Protein AF-A0A517PND7-F1 (afdb_monomer_lite)

Structure (mmCIF, N/CA/C/O backbone):
data_AF-A0A517PND7-F1
#
_entry.id   AF-A0A517PND7-F1
#
loop_
_atom_site.group_PDB
_atom_site.id
_atom_site.type_symbol
_atom_site.label_atom_id
_atom_site.label_alt_id
_atom_site.label_comp_id
_atom_site.label_asym_id
_atom_site.label_entity_id
_atom_site.label_seq_id
_atom_site.pdbx_PDB_ins_code
_atom_site.Cartn_x
_atom_site.Cartn_y
_atom_site.Cartn_z
_atom_site.occupancy
_atom_site.B_iso_or_equiv
_atom_site.auth_seq_id
_atom_site.auth_comp_id
_atom_site.auth_asym_id
_atom_site.auth_atom_id
_atom_site.pdbx_PDB_model_num
ATOM 1 N N . MET A 1 1 ? -17.259 0.113 -11.977 1.00 59.03 1 MET A N 1
ATOM 2 C CA . MET A 1 1 ? -17.343 1.115 -10.892 1.00 59.03 1 MET A CA 1
ATOM 3 C C . MET A 1 1 ? -15.959 1.198 -10.288 1.00 59.03 1 MET A C 1
ATOM 5 O O . MET A 1 1 ? -15.368 0.145 -10.097 1.00 59.03 1 MET A O 1
ATOM 9 N N . ASP A 1 2 ? -15.420 2.396 -10.084 1.00 85.94 2 ASP A N 1
ATOM 10 C CA . ASP A 1 2 ? -14.103 2.551 -9.460 1.00 85.94 2 ASP A CA 1
ATOM 11 C C . ASP A 1 2 ? -14.132 2.047 -7.999 1.00 85.94 2 ASP A C 1
ATOM 13 O O . ASP A 1 2 ? -15.149 2.157 -7.300 1.00 85.94 2 ASP A O 1
ATOM 17 N N . ILE A 1 3 ? -13.033 1.439 -7.552 1.00 89.19 3 ILE A N 1
ATOM 18 C CA . ILE A 1 3 ? -12.939 0.838 -6.218 1.00 89.19 3 ILE A CA 1
ATOM 19 C C . ILE A 1 3 ? -12.938 1.895 -5.114 1.00 89.19 3 ILE A C 1
ATOM 21 O O . ILE A 1 3 ? -13.577 1.663 -4.090 1.00 89.19 3 ILE A O 1
ATOM 25 N N . ASN A 1 4 ? -12.331 3.068 -5.321 1.00 89.56 4 ASN A N 1
ATOM 26 C CA . ASN A 1 4 ? -12.349 4.133 -4.315 1.00 89.56 4 ASN A CA 1
ATOM 27 C C . ASN A 1 4 ? -13.783 4.649 -4.138 1.00 89.56 4 ASN A C 1
ATOM 29 O O . ASN A 1 4 ? -14.265 4.771 -3.016 1.00 89.56 4 ASN A O 1
ATOM 33 N N . THR A 1 5 ? -14.522 4.811 -5.240 1.00 90.12 5 THR A N 1
ATOM 34 C CA . THR A 1 5 ? -15.962 5.134 -5.196 1.00 90.12 5 THR A CA 1
ATOM 35 C C . THR A 1 5 ? -16.770 4.086 -4.419 1.00 90.12 5 THR A C 1
ATOM 37 O O . THR A 1 5 ? -17.699 4.425 -3.686 1.00 90.12 5 THR A O 1
ATOM 40 N N . SER A 1 6 ? -16.439 2.804 -4.585 1.00 91.31 6 SER A N 1
ATOM 41 C CA . SER A 1 6 ? -17.122 1.703 -3.891 1.00 91.31 6 SER A CA 1
ATOM 42 C C . SER A 1 6 ? -16.785 1.682 -2.395 1.00 91.31 6 SER A C 1
ATOM 44 O O . SER A 1 6 ? -17.678 1.504 -1.571 1.00 91.31 6 SER A O 1
ATOM 46 N N . LEU A 1 7 ? -15.523 1.940 -2.039 1.00 92.38 7 LEU A N 1
ATOM 47 C CA . LEU A 1 7 ? -15.059 2.078 -0.658 1.00 92.38 7 LEU A CA 1
ATOM 48 C C . LEU A 1 7 ? -15.723 3.245 0.067 1.00 92.38 7 LEU A C 1
ATOM 50 O O . LEU A 1 7 ? -16.197 3.056 1.182 1.00 92.38 7 LEU A O 1
ATOM 54 N N . SER A 1 8 ? -15.808 4.420 -0.563 1.00 93.06 8 SER A N 1
ATOM 55 C CA . SER A 1 8 ? -16.470 5.581 0.039 1.00 93.06 8 SER A CA 1
ATOM 56 C C . SER A 1 8 ? -17.935 5.284 0.363 1.00 93.06 8 SER A C 1
ATOM 58 O O . SER A 1 8 ? -18.384 5.592 1.458 1.00 93.06 8 SER A O 1
ATOM 60 N N . LYS A 1 9 ? -18.662 4.604 -0.535 1.00 92.50 9 LYS A N 1
ATOM 61 C CA . LYS A 1 9 ? -20.052 4.186 -0.275 1.00 92.50 9 LYS A CA 1
ATOM 62 C C . LYS A 1 9 ? -20.163 3.150 0.845 1.00 92.50 9 LYS A C 1
ATOM 64 O O . LYS A 1 9 ? -21.102 3.184 1.631 1.00 92.50 9 LYS A O 1
ATOM 69 N N . LEU A 1 10 ? -19.229 2.199 0.906 1.00 92.38 10 LEU A N 1
ATOM 70 C CA . LEU A 1 10 ? -19.195 1.200 1.976 1.00 92.38 10 LEU A CA 1
ATOM 71 C C . LEU A 1 10 ? -18.922 1.839 3.337 1.00 92.38 10 LEU A C 1
ATOM 73 O O . LEU A 1 10 ? -19.492 1.395 4.336 1.00 92.38 10 LEU A O 1
ATOM 77 N N . ALA A 1 11 ? -18.078 2.871 3.377 1.00 92.06 11 ALA A N 1
ATOM 78 C CA . ALA A 1 11 ? -17.671 3.535 4.608 1.00 92.06 11 ALA A CA 1
ATOM 79 C C . ALA A 1 11 ? -18.848 4.125 5.394 1.00 92.06 11 ALA A C 1
ATOM 81 O O . ALA A 1 11 ? -18.824 4.085 6.620 1.00 92.06 11 ALA A O 1
ATOM 82 N N . ASP A 1 12 ? -19.913 4.549 4.710 1.00 91.25 12 ASP A N 1
ATOM 83 C CA . ASP A 1 12 ? -21.129 5.083 5.338 1.00 91.25 12 ASP A CA 1
ATOM 84 C C . ASP A 1 12 ? -21.861 4.063 6.232 1.00 91.25 12 ASP A C 1
ATOM 86 O O . ASP A 1 12 ? -22.646 4.436 7.103 1.00 91.25 12 ASP A O 1
ATOM 90 N N . SER A 1 13 ? -21.638 2.762 6.015 1.00 92.31 13 SER A N 1
ATOM 91 C CA . SER A 1 13 ? -22.373 1.675 6.685 1.00 92.31 13 SER A CA 1
ATOM 92 C C . SER A 1 13 ? -21.480 0.582 7.280 1.00 92.31 13 SER A C 1
ATOM 94 O O . SER A 1 13 ? -21.978 -0.401 7.834 1.00 92.31 13 SER A O 1
ATOM 96 N N . THR A 1 14 ? -20.159 0.747 7.200 1.00 93.81 14 THR A N 1
ATOM 97 C CA . THR A 1 14 ? -19.177 -0.265 7.598 1.00 93.81 14 THR A CA 1
ATOM 98 C C . THR A 1 14 ? -18.355 0.222 8.790 1.00 93.81 14 THR A C 1
ATOM 100 O O . THR A 1 14 ? -17.840 1.336 8.750 1.00 93.81 14 THR A O 1
ATOM 103 N N . PRO A 1 15 ? -18.138 -0.606 9.833 1.00 94.25 15 PRO A N 1
ATOM 104 C CA . PRO A 1 15 ? -17.233 -0.250 10.922 1.00 94.25 15 PRO A CA 1
ATOM 105 C C . PRO A 1 15 ? -15.830 0.090 10.405 1.00 94.25 15 PRO A C 1
ATOM 107 O O . PRO A 1 15 ? -15.237 -0.706 9.675 1.00 94.25 15 PRO A O 1
ATOM 110 N N . GLU A 1 16 ? -15.264 1.217 10.838 1.00 93.69 16 GLU A N 1
ATOM 111 C CA . GLU A 1 16 ? -13.962 1.715 10.363 1.00 93.69 16 GLU A CA 1
ATOM 112 C C . GLU A 1 16 ? -12.842 0.669 10.446 1.00 93.69 16 GLU A C 1
ATOM 114 O O . GLU A 1 16 ? -12.060 0.500 9.510 1.00 93.69 16 GLU A O 1
ATOM 119 N N . GLY A 1 17 ? -12.810 -0.105 11.534 1.00 94.75 17 GLY A N 1
ATOM 120 C CA . GLY A 1 17 ? -11.855 -1.195 11.706 1.00 94.75 17 GLY A CA 1
ATOM 121 C C . GLY A 1 17 ? -11.893 -2.218 10.567 1.00 94.75 17 GLY A C 1
ATOM 122 O O . GLY A 1 17 ? -10.850 -2.693 10.125 1.00 94.75 17 GLY A O 1
ATOM 123 N N . ARG A 1 18 ? -13.072 -2.523 10.013 1.00 96.56 18 ARG A N 1
ATOM 124 C CA . ARG A 1 18 ? -13.175 -3.436 8.865 1.00 96.56 18 ARG A CA 1
ATOM 125 C C . ARG A 1 18 ? -12.575 -2.841 7.594 1.00 96.56 18 ARG A C 1
ATOM 127 O O . ARG A 1 18 ? -11.979 -3.583 6.822 1.00 96.56 18 ARG A O 1
ATOM 134 N N . ILE A 1 19 ? -12.701 -1.531 7.393 1.00 96.75 19 ILE A N 1
ATOM 135 C CA . ILE A 1 19 ? -12.100 -0.825 6.252 1.00 96.75 19 ILE A CA 1
ATOM 136 C C . ILE A 1 19 ? -10.571 -0.883 6.354 1.00 96.75 19 ILE A C 1
ATOM 138 O O . ILE A 1 19 ? -9.896 -1.212 5.380 1.00 96.75 19 ILE A O 1
ATOM 142 N N . ARG A 1 20 ? -10.021 -0.666 7.556 1.00 97.19 20 ARG A N 1
ATOM 143 C CA . ARG A 1 20 ? -8.577 -0.789 7.800 1.00 97.19 20 ARG A CA 1
ATOM 144 C C . ARG A 1 20 ? -8.062 -2.212 7.592 1.00 97.19 20 ARG A C 1
ATOM 146 O O . ARG A 1 20 ? -7.005 -2.378 6.991 1.00 97.19 20 ARG A O 1
ATOM 153 N N . LEU A 1 21 ? -8.792 -3.229 8.058 1.00 97.25 21 LEU A N 1
ATOM 154 C CA . LEU A 1 21 ? -8.425 -4.632 7.819 1.00 97.25 21 LEU A CA 1
ATOM 155 C C . LEU A 1 21 ? -8.390 -4.952 6.327 1.00 97.25 21 LEU A C 1
ATOM 157 O O . LEU A 1 21 ? -7.418 -5.530 5.859 1.00 97.25 21 LEU A O 1
ATOM 161 N N . PHE A 1 22 ? -9.397 -4.507 5.577 1.00 97.44 22 PHE A N 1
ATOM 162 C CA . PHE A 1 22 ? -9.401 -4.656 4.128 1.00 97.44 22 PHE A CA 1
ATOM 163 C C . PHE A 1 22 ? -8.172 -3.997 3.476 1.00 97.44 22 PHE A C 1
ATOM 165 O O . PHE A 1 22 ? -7.512 -4.610 2.639 1.00 97.44 22 PHE A O 1
ATOM 172 N N . ALA A 1 23 ? -7.815 -2.780 3.895 1.00 97.81 23 ALA A N 1
ATOM 173 C CA . ALA A 1 23 ? -6.613 -2.110 3.405 1.00 97.81 23 ALA A CA 1
ATOM 174 C C . ALA A 1 23 ? -5.331 -2.901 3.728 1.00 97.81 23 ALA A C 1
ATOM 176 O O . ALA A 1 23 ? -4.454 -3.035 2.876 1.00 97.81 23 ALA A O 1
ATOM 177 N N . CYS A 1 24 ? -5.236 -3.474 4.933 1.00 98.00 24 CYS A N 1
ATOM 178 C CA . CYS A 1 24 ? -4.118 -4.330 5.340 1.00 98.00 24 CYS A CA 1
ATOM 179 C C . CYS A 1 24 ? -4.019 -5.607 4.486 1.00 98.00 24 CYS A C 1
ATOM 181 O O . CYS A 1 24 ? -2.921 -5.997 4.081 1.00 98.00 24 CYS A O 1
ATOM 183 N N . ASP A 1 25 ? -5.151 -6.236 4.170 1.00 97.56 25 ASP A N 1
ATOM 184 C CA . ASP A 1 25 ? -5.203 -7.416 3.303 1.00 97.56 25 ASP A CA 1
ATOM 185 C C . ASP A 1 25 ? -4.718 -7.082 1.887 1.00 97.56 25 ASP A C 1
ATOM 187 O O . ASP A 1 25 ? -3.920 -7.826 1.315 1.00 97.56 25 ASP A O 1
ATOM 191 N N . CYS A 1 26 ? -5.128 -5.934 1.336 1.00 97.19 26 CYS A N 1
ATOM 192 C CA . CYS A 1 26 ? -4.606 -5.438 0.061 1.00 97.19 26 CYS A CA 1
ATOM 193 C C . CYS A 1 26 ? -3.087 -5.208 0.126 1.00 97.19 26 CYS A C 1
ATOM 195 O O . CYS A 1 26 ? -2.356 -5.723 -0.720 1.00 97.19 26 CYS A O 1
ATOM 197 N N . CYS A 1 27 ? -2.587 -4.528 1.165 1.00 97.75 27 CYS A N 1
ATOM 198 C CA . CYS A 1 27 ? -1.150 -4.296 1.361 1.00 97.75 27 CYS A CA 1
ATOM 199 C C . CYS A 1 27 ? -0.336 -5.590 1.494 1.00 97.75 27 CYS A C 1
ATOM 201 O O . CYS A 1 27 ? 0.831 -5.618 1.107 1.00 97.75 27 CYS A O 1
ATOM 203 N N . SER A 1 28 ? -0.930 -6.679 1.988 1.00 97.50 28 SER A N 1
ATOM 204 C CA . SER A 1 28 ? -0.243 -7.972 2.131 1.00 97.50 28 SER A CA 1
ATOM 205 C C . SER A 1 28 ? 0.240 -8.538 0.790 1.00 97.50 28 SER A C 1
ATOM 207 O O . SER A 1 28 ? 1.204 -9.301 0.748 1.00 97.50 28 SER A O 1
ATOM 209 N N . ARG A 1 29 ? -0.356 -8.109 -0.331 1.00 97.19 29 ARG A N 1
ATOM 210 C CA . ARG A 1 29 ? 0.100 -8.460 -1.687 1.00 97.19 29 ARG A CA 1
ATOM 211 C C . ARG A 1 29 ? 1.479 -7.895 -2.028 1.00 97.19 29 ARG A C 1
ATOM 213 O O . ARG A 1 29 ? 2.148 -8.442 -2.900 1.00 97.19 29 ARG A O 1
ATOM 220 N N . LEU A 1 30 ? 1.927 -6.847 -1.334 1.00 97.94 30 LEU A N 1
ATOM 221 C CA . LEU A 1 30 ? 3.247 -6.248 -1.533 1.00 97.94 30 LEU A CA 1
ATOM 222 C C . LEU A 1 30 ? 4.377 -7.083 -0.922 1.00 97.94 30 LEU A C 1
ATOM 224 O O . LEU A 1 30 ? 5.503 -6.997 -1.403 1.00 97.94 30 LEU A O 1
ATOM 228 N N . ILE A 1 31 ? 4.096 -7.910 0.093 1.00 97.69 31 ILE A N 1
ATOM 229 C CA . ILE A 1 31 ? 5.101 -8.730 0.794 1.00 97.69 31 ILE A CA 1
ATOM 230 C C . ILE A 1 31 ? 5.900 -9.620 -0.178 1.00 97.69 31 ILE A C 1
ATOM 232 O O . ILE A 1 31 ? 7.126 -9.510 -0.199 1.00 97.69 31 ILE A O 1
ATOM 236 N N . PRO A 1 32 ? 5.271 -10.457 -1.033 1.00 96.81 32 PRO A N 1
ATOM 237 C CA . PRO A 1 32 ? 6.023 -11.279 -1.982 1.00 96.81 32 PRO A CA 1
ATOM 238 C C . PRO A 1 32 ? 6.720 -10.465 -3.086 1.00 96.81 32 PRO A C 1
ATOM 240 O O . PRO A 1 32 ? 7.655 -10.964 -3.708 1.00 96.81 32 PRO A O 1
ATOM 243 N N . VAL A 1 33 ? 6.281 -9.229 -3.346 1.00 96.88 33 VAL A N 1
ATOM 244 C CA . VAL A 1 33 ? 6.848 -8.352 -4.388 1.00 96.88 33 VAL A CA 1
ATOM 245 C C . VAL A 1 33 ? 8.085 -7.601 -3.875 1.00 96.88 33 VAL A C 1
ATOM 247 O O . VAL A 1 33 ? 9.031 -7.364 -4.634 1.00 96.88 33 VAL A O 1
ATOM 250 N N . PHE A 1 34 ? 8.097 -7.262 -2.584 1.00 96.94 34 PHE A N 1
ATOM 251 C CA . PHE A 1 34 ? 9.142 -6.491 -1.910 1.00 96.94 34 PHE A CA 1
ATOM 252 C C . PHE A 1 34 ? 9.579 -7.155 -0.591 1.00 96.94 34 PHE A C 1
ATOM 254 O O . PHE A 1 34 ? 9.407 -6.576 0.487 1.00 96.94 34 PHE A O 1
ATOM 261 N N . PRO A 1 35 ? 10.165 -8.366 -0.649 1.00 94.31 35 PRO A N 1
ATOM 262 C CA . PRO A 1 35 ? 10.484 -9.152 0.545 1.00 94.31 35 PRO A CA 1
ATOM 263 C C . PRO A 1 35 ? 11.560 -8.512 1.436 1.00 94.31 35 PRO A C 1
ATOM 265 O O . PRO A 1 35 ? 11.724 -8.902 2.586 1.00 94.31 35 PRO A O 1
ATOM 268 N N . ASP A 1 36 ? 12.303 -7.530 0.925 1.00 92.75 36 ASP A N 1
ATOM 269 C CA . ASP A 1 36 ? 13.381 -6.852 1.641 1.00 92.75 36 ASP A CA 1
ATOM 270 C C . ASP A 1 36 ? 12.927 -5.644 2.480 1.00 92.75 36 ASP A C 1
ATOM 272 O O . ASP A 1 36 ? 13.742 -5.067 3.197 1.00 92.75 36 ASP A O 1
ATOM 276 N N . LEU A 1 37 ? 11.647 -5.255 2.412 1.00 92.38 37 LEU A N 1
ATOM 277 C CA . LEU A 1 37 ? 11.123 -4.060 3.090 1.00 92.38 37 LEU A CA 1
ATOM 278 C C . LEU A 1 37 ? 10.465 -4.321 4.455 1.00 92.38 37 LEU A C 1
ATOM 280 O O . LEU A 1 37 ? 10.018 -3.364 5.081 1.00 92.38 37 LEU A O 1
ATOM 284 N N . ASP A 1 38 ? 10.392 -5.575 4.917 1.00 91.12 38 ASP A N 1
ATOM 285 C CA . ASP A 1 38 ? 9.796 -5.953 6.217 1.00 91.12 38 ASP A CA 1
ATOM 286 C C . ASP A 1 38 ? 8.395 -5.330 6.449 1.00 91.12 38 ASP A C 1
ATOM 288 O O . ASP A 1 38 ? 8.048 -4.851 7.532 1.00 91.12 38 ASP A O 1
ATOM 292 N N . LEU A 1 39 ? 7.580 -5.299 5.383 1.00 96.31 39 LEU A N 1
ATOM 293 C CA . LEU A 1 39 ? 6.261 -4.646 5.370 1.00 96.31 39 LEU A CA 1
ATOM 294 C C . LEU A 1 39 ? 5.274 -5.282 6.360 1.00 96.31 39 LEU A C 1
ATOM 296 O O . LEU A 1 39 ? 4.342 -4.618 6.815 1.00 96.31 39 LEU A O 1
ATOM 300 N N . GLU A 1 40 ? 5.495 -6.548 6.718 1.00 97.00 40 GLU A N 1
ATOM 301 C CA . GLU A 1 40 ? 4.671 -7.313 7.657 1.00 97.00 40 GLU A CA 1
ATOM 302 C C . GLU A 1 40 ? 4.478 -6.584 8.987 1.00 97.00 40 GLU A C 1
ATOM 304 O O . GLU A 1 40 ? 3.371 -6.568 9.521 1.00 97.00 40 GLU A O 1
ATOM 309 N N . LYS A 1 41 ? 5.514 -5.908 9.501 1.00 95.62 41 LYS A N 1
ATOM 310 C CA . LYS A 1 41 ? 5.420 -5.170 10.771 1.00 95.62 41 LYS A CA 1
ATOM 311 C C . LYS A 1 41 ? 4.450 -3.994 10.701 1.00 95.62 41 LYS A C 1
ATOM 313 O O . LYS A 1 41 ? 3.683 -3.780 11.640 1.00 95.62 41 LYS A O 1
ATOM 318 N N . LEU A 1 42 ? 4.475 -3.237 9.604 1.00 96.88 42 LEU A N 1
ATOM 319 C CA . LEU A 1 42 ? 3.561 -2.111 9.392 1.00 96.88 42 LEU A CA 1
ATOM 320 C C . LEU A 1 42 ? 2.124 -2.601 9.206 1.00 96.88 42 LEU A C 1
ATOM 322 O O . LEU A 1 42 ? 1.203 -2.058 9.817 1.00 96.88 42 LEU A O 1
ATOM 326 N N . ILE A 1 43 ? 1.944 -3.663 8.419 1.00 97.50 43 ILE A N 1
ATOM 327 C CA . ILE A 1 43 ? 0.632 -4.262 8.154 1.00 97.50 43 ILE A CA 1
ATOM 328 C C . ILE A 1 43 ? 0.033 -4.831 9.445 1.00 97.50 43 ILE A C 1
ATOM 330 O O . ILE A 1 43 ? -1.111 -4.520 9.771 1.00 97.50 43 ILE A O 1
ATOM 334 N N . LEU A 1 44 ? 0.809 -5.584 10.230 1.00 95.88 44 LEU A N 1
ATOM 335 C CA . LEU A 1 44 ? 0.370 -6.130 11.516 1.00 95.88 44 LEU A CA 1
ATOM 336 C C . LEU A 1 44 ? -0.012 -5.020 12.502 1.00 95.88 44 LEU A C 1
ATOM 338 O O . LEU A 1 44 ? -1.004 -5.129 13.224 1.00 95.88 44 LEU A O 1
ATOM 342 N N . PHE A 1 45 ? 0.742 -3.919 12.524 1.00 95.94 45 PHE A N 1
ATOM 343 C CA . PHE A 1 45 ? 0.381 -2.761 13.336 1.00 95.94 45 PHE A CA 1
ATOM 344 C C . PHE A 1 45 ? -0.942 -2.126 12.875 1.00 95.94 45 PHE A C 1
ATOM 346 O O . PHE A 1 45 ? -1.805 -1.844 13.709 1.00 95.94 45 PHE A O 1
ATOM 353 N N . GLY A 1 46 ? -1.146 -1.967 11.563 1.00 96.25 46 GLY A N 1
ATOM 354 C CA . GLY A 1 46 ? -2.416 -1.515 10.988 1.00 96.25 46 GLY A CA 1
ATOM 355 C C . GLY A 1 46 ? -3.596 -2.427 11.348 1.00 96.25 46 GLY A C 1
ATOM 356 O O . GLY A 1 46 ? -4.659 -1.938 11.737 1.00 96.25 46 GLY A O 1
ATOM 357 N N . GLN A 1 47 ? -3.397 -3.747 11.319 1.00 95.88 47 GLN A N 1
ATOM 358 C CA . GLN A 1 47 ? -4.390 -4.729 11.764 1.00 95.88 47 GLN A CA 1
ATOM 359 C C . GLN A 1 47 ? -4.704 -4.574 13.256 1.00 95.88 47 GLN A C 1
ATOM 361 O O . GLN A 1 47 ? -5.868 -4.547 13.638 1.00 95.88 47 GLN A O 1
ATOM 366 N N . ASN A 1 48 ? -3.703 -4.381 14.117 1.00 94.31 48 ASN A N 1
ATOM 367 C CA . ASN A 1 48 ? -3.945 -4.151 15.545 1.00 94.31 48 ASN A CA 1
ATOM 368 C C . ASN A 1 48 ? -4.769 -2.874 15.791 1.00 94.31 48 ASN A C 1
ATOM 370 O O . ASN A 1 48 ? -5.702 -2.887 16.605 1.00 94.31 48 ASN A O 1
ATOM 374 N N . ARG A 1 49 ? -4.493 -1.802 15.033 1.00 92.50 49 ARG A N 1
ATOM 375 C CA . ARG A 1 49 ? -5.262 -0.547 15.081 1.00 92.50 49 ARG A CA 1
ATOM 376 C C . ARG A 1 49 ? -6.720 -0.714 14.667 1.00 92.50 49 ARG A C 1
ATOM 378 O O . ARG A 1 49 ? -7.561 0.064 15.114 1.00 92.50 49 ARG A O 1
ATOM 385 N N . SER A 1 50 ? -7.055 -1.729 13.870 1.00 92.50 50 SER A N 1
ATOM 386 C CA . SER A 1 50 ? -8.437 -1.972 13.446 1.00 92.50 50 SER A CA 1
ATOM 387 C C . SER A 1 50 ? -9.383 -2.276 14.613 1.00 92.50 50 SER A C 1
ATOM 389 O O . SER A 1 50 ? -10.590 -2.078 14.504 1.00 92.50 50 SER A O 1
ATOM 391 N N . SER A 1 51 ? -8.839 -2.738 15.742 1.00 88.25 51 SER A N 1
ATOM 392 C CA . SER A 1 51 ? -9.587 -2.985 16.978 1.00 88.25 51 SER A CA 1
ATOM 393 C C . SER A 1 51 ? -9.874 -1.714 17.794 1.00 88.25 51 SER A C 1
ATOM 395 O O . SER A 1 51 ? -10.451 -1.802 18.877 1.00 88.25 51 SER A O 1
ATOM 397 N N . GLY A 1 52 ? -9.438 -0.540 17.319 1.00 77.12 52 GLY A N 1
ATOM 398 C CA . GLY A 1 52 ? -9.513 0.734 18.042 1.00 77.12 52 GLY A CA 1
ATOM 399 C C . GLY A 1 52 ? -8.416 0.920 19.097 1.00 77.12 52 GLY A C 1
ATOM 400 O O . GLY A 1 52 ? -8.330 1.975 19.722 1.00 77.12 52 GLY A O 1
ATOM 401 N N . LYS A 1 53 ? -7.547 -0.078 19.298 1.00 76.69 53 LYS A N 1
ATOM 402 C CA . LYS A 1 53 ? -6.397 0.011 20.204 1.00 76.69 53 LYS A CA 1
ATOM 403 C C . LYS A 1 53 ? -5.193 0.573 19.458 1.00 76.69 53 LYS A C 1
ATOM 405 O O . LYS A 1 53 ? -4.741 -0.014 18.481 1.00 76.69 53 LYS A O 1
ATOM 410 N N . THR A 1 54 ? -4.651 1.685 19.944 1.00 79.38 54 THR A N 1
ATOM 411 C CA . THR A 1 54 ? -3.402 2.255 19.425 1.00 79.38 54 THR A CA 1
ATOM 412 C C . THR A 1 54 ? -2.364 2.256 20.534 1.00 79.38 54 THR A C 1
ATOM 414 O O . THR A 1 54 ? -2.518 2.971 21.522 1.00 79.38 54 THR A O 1
ATOM 417 N N . ASP A 1 55 ? -1.319 1.449 20.370 1.00 87.06 55 ASP A N 1
ATOM 418 C CA . ASP A 1 55 ? -0.139 1.502 21.228 1.00 87.06 55 ASP A CA 1
ATOM 419 C C . ASP A 1 55 ? 0.785 2.631 20.749 1.00 87.06 55 ASP A C 1
ATOM 421 O O . ASP A 1 55 ? 1.359 2.559 19.659 1.00 87.06 55 ASP A O 1
ATOM 425 N N . GLN A 1 56 ? 0.880 3.694 21.549 1.00 89.38 56 GLN A N 1
ATOM 426 C CA . GLN A 1 56 ? 1.633 4.900 21.202 1.00 89.38 56 GLN A CA 1
ATOM 427 C C . GLN A 1 56 ? 3.142 4.647 21.146 1.00 89.38 56 GLN A C 1
ATOM 429 O O . GLN A 1 56 ? 3.818 5.210 20.283 1.00 89.38 56 GLN A O 1
ATOM 434 N N . ASP A 1 57 ? 3.663 3.759 21.993 1.00 92.69 57 ASP A N 1
ATOM 435 C CA . ASP A 1 57 ? 5.091 3.442 22.004 1.00 92.69 57 ASP A CA 1
ATOM 436 C C . ASP A 1 57 ? 5.475 2.671 20.734 1.00 92.69 57 ASP A C 1
ATOM 438 O O . ASP A 1 57 ? 6.447 3.020 20.053 1.00 92.69 57 ASP A O 1
ATOM 442 N N . SER A 1 58 ? 4.656 1.690 20.339 1.00 92.56 58 SER A N 1
ATOM 443 C CA . SER A 1 58 ? 4.811 1.004 19.050 1.00 92.56 58 SER A CA 1
ATOM 444 C C . SER A 1 58 ? 4.662 1.955 17.862 1.00 92.56 58 SER A C 1
ATOM 446 O O . SER A 1 58 ? 5.457 1.872 16.925 1.00 92.56 58 SER A O 1
ATOM 448 N N . LEU A 1 59 ? 3.699 2.887 17.895 1.00 92.81 59 LEU A N 1
ATOM 449 C CA . LEU A 1 59 ? 3.509 3.878 16.829 1.00 92.81 59 LEU A CA 1
ATOM 450 C C . LEU A 1 59 ? 4.770 4.720 16.618 1.00 92.81 59 LEU A C 1
ATOM 452 O O . LEU A 1 59 ? 5.244 4.853 15.487 1.00 92.81 59 LEU A O 1
ATOM 456 N N . LEU A 1 60 ? 5.327 5.270 17.700 1.00 94.31 60 LEU A N 1
ATOM 457 C CA . LEU A 1 60 ? 6.532 6.097 17.652 1.00 94.31 60 LEU A CA 1
ATOM 458 C C . LEU A 1 60 ? 7.747 5.292 17.186 1.00 94.31 60 LEU A C 1
ATOM 460 O O . LEU A 1 60 ? 8.507 5.759 16.335 1.00 94.31 60 LEU A O 1
ATOM 464 N N . SER A 1 61 ? 7.914 4.075 17.704 1.00 95.12 61 SER A N 1
ATOM 465 C CA . SER A 1 61 ? 9.007 3.180 17.320 1.00 95.12 61 SER A CA 1
ATOM 466 C C . SER A 1 61 ? 8.969 2.843 15.825 1.00 95.12 61 SER A C 1
ATOM 468 O O . SER A 1 61 ? 9.960 3.042 15.114 1.00 95.12 61 SER A O 1
ATOM 470 N N . LEU A 1 62 ? 7.806 2.423 15.314 1.00 95.75 62 LEU A N 1
ATOM 471 C CA . LEU A 1 62 ? 7.622 2.073 13.905 1.00 95.75 62 LEU A CA 1
ATOM 472 C C . LEU A 1 62 ? 7.798 3.286 12.993 1.00 95.75 62 LEU A C 1
ATOM 474 O O . LEU A 1 62 ? 8.520 3.198 12.001 1.00 95.75 62 LEU A O 1
ATOM 478 N N . ARG A 1 63 ? 7.202 4.434 13.339 1.00 95.00 63 ARG A N 1
ATOM 479 C CA . ARG A 1 63 ? 7.331 5.663 12.543 1.00 95.00 63 ARG A CA 1
ATOM 480 C C . ARG A 1 63 ? 8.790 6.120 12.457 1.00 95.00 63 ARG A C 1
ATOM 482 O O . ARG A 1 63 ? 9.249 6.482 11.378 1.00 95.00 63 ARG A O 1
ATOM 489 N N . ASN A 1 64 ? 9.544 6.032 13.554 1.00 95.44 64 ASN A N 1
ATOM 490 C CA . ASN A 1 64 ? 10.974 6.348 13.563 1.00 95.44 64 ASN A CA 1
ATOM 491 C C . ASN A 1 64 ? 11.802 5.370 12.720 1.00 95.44 64 ASN A C 1
ATOM 493 O O . ASN A 1 64 ? 12.716 5.790 12.009 1.00 95.44 64 ASN A O 1
ATOM 497 N N . HIS A 1 65 ? 11.518 4.071 12.812 1.00 95.88 65 HIS A N 1
ATOM 498 C CA . HIS A 1 65 ? 12.251 3.053 12.068 1.00 95.88 65 HIS A CA 1
ATOM 499 C C . HIS A 1 65 ? 11.987 3.154 10.561 1.00 95.88 65 HIS A C 1
ATOM 501 O O . HIS A 1 65 ? 12.917 3.362 9.782 1.00 95.88 65 HIS A O 1
ATOM 507 N N . PHE A 1 66 ? 10.719 3.089 10.153 1.00 95.50 66 PHE A N 1
ATOM 508 C CA . PHE A 1 66 ? 10.335 3.106 8.743 1.00 95.50 66 PHE A CA 1
ATOM 509 C C . PHE A 1 66 ? 10.496 4.483 8.099 1.00 95.50 66 PHE A C 1
ATOM 511 O O . PHE A 1 66 ? 10.805 4.554 6.914 1.00 95.50 66 PHE A O 1
ATOM 518 N N . GLY A 1 67 ? 10.411 5.573 8.869 1.00 93.62 67 GLY A N 1
ATOM 519 C CA . GLY A 1 67 ? 10.741 6.914 8.381 1.00 93.62 67 GLY A CA 1
ATOM 520 C C . GLY A 1 67 ? 12.203 7.039 7.936 1.00 93.62 67 GLY A C 1
ATOM 521 O O . GLY A 1 67 ? 12.486 7.660 6.915 1.00 93.62 67 GLY A O 1
ATOM 522 N N . LYS A 1 68 ? 13.145 6.390 8.636 1.00 94.06 68 LYS A N 1
ATOM 523 C CA . LYS A 1 68 ? 14.558 6.349 8.210 1.00 94.06 68 LYS A CA 1
ATOM 524 C C . LYS A 1 68 ? 14.738 5.571 6.908 1.00 94.06 68 LYS A C 1
ATOM 526 O O . LYS A 1 68 ? 15.483 6.020 6.042 1.00 94.06 68 LYS A O 1
ATOM 531 N N . ILE A 1 69 ? 14.052 4.435 6.767 1.00 94.75 69 ILE A N 1
ATOM 532 C CA . ILE A 1 69 ? 14.093 3.626 5.540 1.00 94.75 69 ILE A CA 1
ATOM 533 C C . ILE A 1 69 ? 13.492 4.421 4.375 1.00 94.75 69 ILE A C 1
ATOM 535 O O . ILE A 1 69 ? 14.121 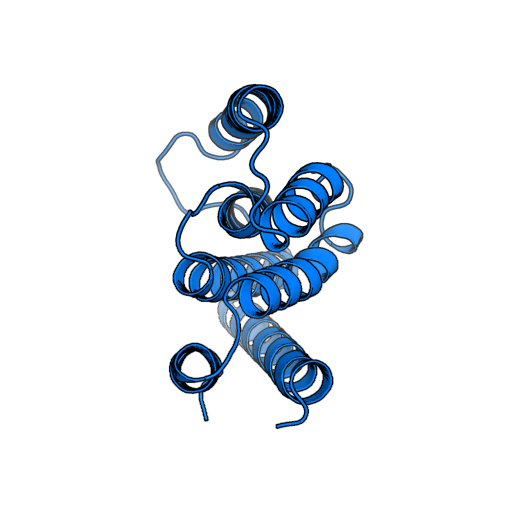4.533 3.327 1.00 94.75 69 ILE A O 1
ATOM 539 N N . TYR A 1 70 ? 12.328 5.043 4.577 1.00 93.06 70 TYR A N 1
ATOM 540 C CA . TYR A 1 70 ? 11.680 5.888 3.577 1.00 93.06 70 TYR A CA 1
ATOM 541 C C . TYR A 1 70 ? 12.599 7.020 3.109 1.00 93.06 70 TYR A C 1
ATOM 543 O O . TYR A 1 70 ? 12.853 7.142 1.914 1.00 93.06 70 TYR A O 1
ATOM 551 N N . ASN A 1 71 ? 13.180 7.786 4.038 1.00 92.56 71 ASN A N 1
ATOM 552 C CA . ASN A 1 71 ? 14.088 8.890 3.708 1.00 92.56 71 ASN A CA 1
ATOM 553 C C . ASN A 1 71 ? 15.361 8.415 2.990 1.00 92.56 71 ASN A C 1
ATOM 555 O O . ASN A 1 71 ? 15.913 9.140 2.167 1.00 92.56 71 ASN A O 1
ATOM 559 N N . SER A 1 72 ? 15.830 7.198 3.283 1.00 92.31 72 SER A N 1
ATOM 560 C CA . SER A 1 72 ? 16.952 6.585 2.565 1.00 92.31 72 SER A CA 1
ATOM 561 C C . SER A 1 72 ? 16.593 6.191 1.132 1.00 92.31 72 SER A C 1
ATOM 563 O O . SER A 1 72 ? 17.479 6.163 0.281 1.00 92.31 72 SER A O 1
ATOM 565 N N . LEU A 1 73 ? 15.336 5.831 0.870 1.00 91.38 73 LEU A N 1
ATOM 566 C CA . LEU A 1 73 ? 14.859 5.443 -0.460 1.00 91.38 73 LEU A CA 1
ATOM 567 C C . LEU A 1 73 ? 14.372 6.638 -1.280 1.00 91.38 73 LEU A C 1
ATOM 569 O O . LEU A 1 73 ? 14.356 6.567 -2.507 1.00 91.38 73 LEU A O 1
ATOM 573 N N . TYR A 1 74 ? 13.947 7.713 -0.618 1.00 90.44 74 TYR A N 1
ATOM 574 C CA . TYR A 1 74 ? 13.379 8.885 -1.260 1.00 90.44 74 TYR A CA 1
ATOM 575 C C . TYR A 1 74 ? 13.865 10.178 -0.593 1.00 90.44 74 TYR A C 1
ATOM 577 O O . TYR A 1 74 ? 13.318 10.595 0.429 1.00 90.44 74 TYR A O 1
ATOM 585 N N . PRO A 1 75 ? 14.865 10.856 -1.183 1.00 80.75 75 PRO A N 1
ATOM 586 C CA . PRO A 1 75 ? 15.4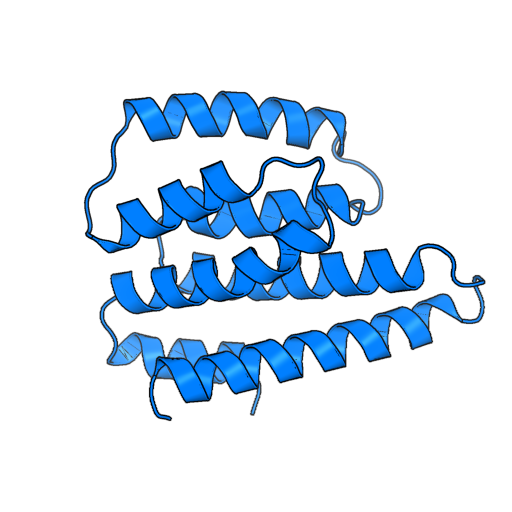26 12.088 -0.635 1.00 80.75 75 PRO A CA 1
ATOM 587 C C . PRO A 1 75 ? 14.536 13.327 -0.864 1.00 80.75 75 PRO A C 1
ATOM 589 O O . PRO A 1 75 ? 14.959 14.440 -0.561 1.00 80.75 75 PRO A O 1
ATOM 592 N N . GLY A 1 76 ? 13.317 13.156 -1.396 1.00 80.69 76 GLY A N 1
ATOM 593 C CA . GLY A 1 76 ? 12.343 14.237 -1.591 1.00 80.69 76 GLY A CA 1
ATOM 594 C C . GLY A 1 76 ? 12.380 14.916 -2.963 1.00 80.69 76 GLY A C 1
ATOM 595 O O . GLY A 1 76 ? 11.785 15.977 -3.125 1.00 80.69 76 GLY A O 1
ATOM 596 N N . TYR A 1 77 ? 13.064 14.328 -3.945 1.00 77.06 77 TYR A N 1
ATOM 597 C CA . TYR A 1 77 ? 13.068 14.783 -5.336 1.00 77.06 77 TYR A CA 1
ATOM 598 C C . TYR A 1 77 ? 13.072 13.592 -6.302 1.00 77.06 77 TYR A C 1
ATOM 600 O O . TYR A 1 77 ? 13.557 12.512 -5.960 1.00 77.06 77 TYR A O 1
ATOM 608 N N . GLY A 1 78 ? 12.568 13.820 -7.518 1.00 84.62 78 GLY A N 1
ATOM 609 C CA . GLY A 1 78 ? 12.399 12.789 -8.545 1.00 84.62 78 GLY A CA 1
ATOM 610 C C . GLY A 1 78 ? 11.157 11.923 -8.331 1.00 84.62 78 GLY A C 1
ATOM 611 O O . GLY A 1 78 ? 10.387 12.142 -7.398 1.00 84.62 78 GLY A O 1
ATOM 612 N N . ASP A 1 79 ? 10.972 10.932 -9.199 1.00 88.31 79 ASP A N 1
ATOM 613 C CA . ASP A 1 79 ? 9.851 10.005 -9.076 1.00 88.31 79 ASP A CA 1
ATOM 614 C C . ASP A 1 79 ? 10.130 8.948 -8.001 1.00 88.31 79 ASP A C 1
ATOM 616 O O . ASP A 1 79 ? 11.211 8.346 -7.980 1.00 88.31 79 ASP A O 1
ATOM 620 N N . PRO A 1 80 ? 9.166 8.669 -7.105 1.00 92.62 80 PRO A N 1
ATOM 621 C CA . PRO A 1 80 ? 9.348 7.669 -6.069 1.00 92.62 80 PRO A CA 1
ATOM 622 C C . PRO A 1 80 ? 9.524 6.281 -6.690 1.00 92.62 80 PRO A C 1
ATOM 624 O O . PRO A 1 80 ? 8.789 5.875 -7.600 1.00 92.62 80 PRO A O 1
ATOM 627 N N . SER A 1 81 ? 10.506 5.547 -6.160 1.00 94.25 81 SER A N 1
ATOM 628 C CA . SER A 1 81 ? 10.796 4.173 -6.565 1.00 94.25 81 SER A CA 1
ATOM 629 C C . SER A 1 81 ? 9.640 3.226 -6.198 1.00 94.25 81 SER A C 1
ATOM 631 O O . SER A 1 81 ? 8.883 3.515 -5.267 1.00 94.25 81 SER A O 1
ATOM 633 N N . PRO A 1 82 ? 9.543 2.0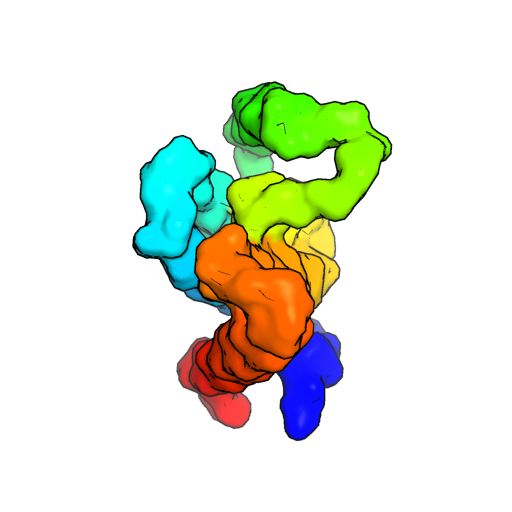39 -6.828 1.00 96.38 82 PRO A N 1
ATOM 634 C CA . PRO A 1 82 ? 8.554 1.030 -6.441 1.00 96.38 82 PRO A CA 1
ATOM 635 C C . PRO A 1 82 ? 8.602 0.675 -4.945 1.00 96.38 82 PRO A C 1
ATOM 637 O O . PRO A 1 82 ? 7.571 0.489 -4.308 1.00 96.38 82 PRO A O 1
ATOM 640 N N . LYS A 1 83 ? 9.808 0.630 -4.358 1.00 97.12 83 LYS A N 1
ATOM 641 C CA . LYS A 1 83 ? 10.000 0.339 -2.930 1.00 97.12 83 LYS A CA 1
ATOM 642 C C . LYS A 1 83 ? 9.506 1.471 -2.035 1.00 97.12 83 LYS A C 1
ATOM 644 O O . LYS A 1 83 ? 8.919 1.214 -0.989 1.00 97.12 83 LYS A O 1
ATOM 649 N N . THR A 1 84 ? 9.732 2.714 -2.456 1.00 97.00 84 THR A N 1
ATOM 650 C CA . THR A 1 84 ? 9.214 3.901 -1.769 1.00 97.00 84 THR A CA 1
ATOM 651 C C . THR A 1 84 ? 7.691 3.845 -1.707 1.00 97.00 84 THR A C 1
ATOM 653 O O . THR A 1 84 ? 7.125 3.993 -0.632 1.00 97.00 84 THR A O 1
ATOM 656 N N . LEU A 1 85 ? 7.039 3.552 -2.835 1.00 97.81 85 LEU A N 1
ATOM 657 C CA . LEU A 1 85 ? 5.582 3.435 -2.919 1.00 97.81 85 LEU A CA 1
ATOM 658 C C . LEU A 1 85 ? 5.042 2.272 -2.079 1.00 97.81 85 LEU A C 1
ATOM 660 O O . LEU A 1 85 ? 4.049 2.433 -1.375 1.00 97.81 85 LEU A O 1
ATOM 664 N N . ALA A 1 86 ? 5.724 1.123 -2.075 1.00 98.19 86 ALA A N 1
ATOM 665 C CA . ALA A 1 86 ? 5.341 -0.010 -1.235 1.00 98.19 86 ALA A CA 1
ATOM 666 C C . ALA A 1 86 ? 5.404 0.330 0.267 1.00 98.19 86 ALA A C 1
ATOM 668 O O . ALA A 1 86 ? 4.492 -0.019 1.020 1.00 98.19 86 ALA A O 1
ATOM 669 N N . LEU A 1 87 ? 6.442 1.058 0.699 1.00 97.56 87 LEU A N 1
ATOM 670 C CA . LEU A 1 87 ? 6.521 1.582 2.065 1.00 97.56 87 LEU A CA 1
ATOM 671 C C . LEU A 1 87 ? 5.429 2.607 2.356 1.00 97.56 87 LEU A C 1
ATOM 673 O O . LEU A 1 87 ? 4.846 2.541 3.434 1.00 97.56 87 LEU A O 1
ATOM 677 N N . SER A 1 88 ? 5.136 3.521 1.427 1.00 97.50 88 SER A N 1
ATOM 678 C CA . SER A 1 88 ? 4.034 4.477 1.585 1.00 97.50 88 SER A CA 1
ATOM 679 C C . SER A 1 88 ? 2.713 3.744 1.786 1.00 97.50 88 SER A C 1
ATOM 681 O O . SER A 1 88 ? 2.018 4.007 2.758 1.00 97.50 88 SER A O 1
ATOM 683 N N . SER A 1 89 ? 2.416 2.742 0.956 1.00 98.31 89 SER A N 1
ATOM 684 C CA . SER A 1 89 ? 1.208 1.920 1.069 1.00 98.31 89 SER A CA 1
ATOM 685 C C . SER A 1 89 ? 1.063 1.254 2.442 1.00 98.31 89 SER A C 1
ATOM 687 O O . SER A 1 89 ? 0.006 1.330 3.067 1.00 98.31 89 SER A O 1
ATOM 689 N N . ALA A 1 90 ? 2.115 0.592 2.931 1.00 98.00 90 ALA A N 1
ATOM 690 C CA . ALA A 1 90 ? 2.094 -0.034 4.254 1.00 98.00 90 ALA A CA 1
ATOM 691 C C . ALA A 1 90 ? 2.075 1.014 5.388 1.00 98.00 90 ALA A C 1
ATOM 693 O O . ALA A 1 90 ? 1.489 0.791 6.448 1.00 98.00 90 ALA A O 1
ATOM 694 N N . GLY A 1 91 ? 2.685 2.177 5.158 1.00 97.38 91 GLY A N 1
ATOM 695 C CA . GLY A 1 91 ? 2.665 3.323 6.058 1.00 97.38 91 GLY A CA 1
ATOM 696 C C . GLY A 1 91 ? 1.268 3.915 6.228 1.00 97.38 91 GLY A C 1
ATOM 697 O O . GLY A 1 91 ? 0.885 4.208 7.357 1.00 97.38 91 GLY A O 1
ATOM 698 N N . GLU A 1 92 ? 0.476 4.021 5.159 1.00 97.94 92 GLU A N 1
ATOM 699 C CA . GLU A 1 92 ? -0.907 4.516 5.212 1.00 97.94 92 GLU A CA 1
ATOM 700 C C . GLU A 1 92 ? -1.764 3.668 6.160 1.00 97.94 92 GLU A C 1
ATOM 702 O O . GLU A 1 92 ? -2.382 4.189 7.091 1.00 97.94 92 GLU A O 1
ATOM 707 N N . VAL A 1 93 ? -1.729 2.338 6.016 1.00 96.88 93 VAL A N 1
ATOM 708 C CA . VAL A 1 93 ? -2.508 1.448 6.898 1.00 96.88 93 VAL A CA 1
ATOM 709 C C . VAL A 1 93 ? -2.024 1.473 8.349 1.00 96.88 93 VAL A C 1
ATOM 711 O O . VAL A 1 93 ? -2.824 1.268 9.267 1.00 96.88 93 VAL A O 1
ATOM 714 N N . ALA A 1 94 ? -0.739 1.754 8.573 1.00 96.25 94 ALA A N 1
ATOM 715 C CA . ALA A 1 94 ? -0.138 1.818 9.899 1.00 96.25 94 ALA A CA 1
ATOM 716 C C . ALA A 1 94 ? -0.381 3.163 10.600 1.00 96.25 94 ALA A C 1
ATOM 718 O O . ALA A 1 94 ? -0.635 3.199 11.807 1.00 96.25 94 ALA A O 1
ATOM 719 N N . PHE A 1 95 ? -0.297 4.279 9.877 1.00 95.38 95 PHE A N 1
ATOM 720 C CA . PHE A 1 95 ? -0.111 5.607 10.463 1.00 95.38 95 PHE A CA 1
ATOM 721 C C . PHE A 1 95 ? -1.251 6.581 10.202 1.00 95.38 95 PHE A C 1
ATOM 723 O O . PHE A 1 95 ? -1.437 7.465 11.037 1.00 95.38 95 PHE A O 1
ATOM 730 N N . THR A 1 96 ? -2.026 6.412 9.133 1.00 95.62 96 THR A N 1
ATOM 731 C CA . THR A 1 96 ? -3.156 7.296 8.824 1.00 95.62 96 THR A CA 1
ATOM 732 C C . THR A 1 96 ? -4.318 6.999 9.766 1.00 95.62 96 THR A C 1
ATOM 734 O O . THR A 1 96 ? -4.680 5.836 9.967 1.00 95.62 96 THR A O 1
ATOM 737 N N . ASP A 1 97 ? -4.880 8.035 10.392 1.00 93.38 97 ASP A N 1
ATOM 738 C CA . ASP A 1 97 ? -5.901 7.887 11.438 1.00 93.38 97 ASP A CA 1
ATOM 739 C C . ASP A 1 97 ? -7.269 7.500 10.873 1.00 93.38 97 ASP A C 1
ATOM 741 O O . ASP A 1 97 ? -7.885 6.545 11.347 1.00 93.38 97 ASP A O 1
ATOM 745 N N . SER A 1 98 ? -7.702 8.177 9.811 1.00 94.94 98 SER A N 1
ATOM 746 C CA . SER A 1 98 ? -8.911 7.826 9.067 1.00 94.94 98 SER A CA 1
ATOM 747 C C . SER A 1 98 ? -8.736 6.471 8.385 1.00 94.94 98 SER A C 1
ATOM 749 O O . SER A 1 98 ? -7.798 6.263 7.615 1.00 94.94 98 SER A O 1
ATOM 751 N N . SER A 1 99 ? -9.636 5.526 8.667 1.00 95.69 99 SER A N 1
ATOM 752 C CA . SER A 1 99 ? -9.565 4.190 8.059 1.00 95.69 99 SER A CA 1
ATOM 753 C C . SER A 1 99 ? -9.940 4.205 6.574 1.00 95.69 99 SER A C 1
ATOM 755 O O . SER A 1 99 ? -9.426 3.382 5.820 1.00 95.69 99 SER A O 1
ATOM 757 N N . LEU A 1 100 ? -10.794 5.143 6.147 1.00 96.62 100 LEU A N 1
ATOM 758 C CA . LEU A 1 100 ? -11.137 5.324 4.736 1.00 96.62 100 LEU A CA 1
ATOM 759 C C . LEU A 1 100 ? -9.964 5.920 3.953 1.00 96.62 100 LEU A C 1
ATOM 761 O O . LEU A 1 100 ? -9.599 5.366 2.920 1.00 96.62 100 LEU A O 1
ATOM 765 N N . ASP A 1 101 ? -9.342 6.984 4.466 1.00 97.06 101 ASP A N 1
ATOM 766 C CA . ASP A 1 101 ? -8.202 7.615 3.785 1.00 97.06 101 ASP A CA 1
ATOM 767 C C . ASP A 1 101 ? -7.017 6.652 3.721 1.00 97.06 101 ASP A C 1
ATOM 769 O O . ASP A 1 101 ? -6.411 6.486 2.664 1.00 97.06 101 ASP A O 1
ATOM 773 N N . ALA A 1 102 ? -6.759 5.926 4.818 1.00 96.69 102 ALA A N 1
ATOM 774 C CA . ALA A 1 102 ? -5.759 4.866 4.842 1.00 96.69 102 ALA A CA 1
ATOM 775 C C . ALA A 1 102 ? -6.015 3.825 3.744 1.00 96.69 102 ALA A C 1
ATOM 777 O O . ALA A 1 102 ? -5.080 3.414 3.066 1.00 96.69 102 ALA A O 1
ATOM 778 N N . ALA A 1 103 ? -7.268 3.399 3.550 1.00 97.62 103 ALA A N 1
ATOM 779 C CA . ALA A 1 103 ? -7.612 2.435 2.511 1.00 97.62 103 ALA A CA 1
ATOM 780 C C . ALA A 1 103 ? -7.420 3.004 1.103 1.00 97.62 103 ALA A C 1
ATOM 782 O O . ALA A 1 103 ? -6.781 2.357 0.279 1.00 97.62 103 ALA A O 1
ATOM 783 N N . ILE A 1 104 ? -7.933 4.204 0.828 1.00 97.38 104 ILE A N 1
ATOM 784 C CA . ILE A 1 104 ? -7.818 4.842 -0.490 1.00 97.38 104 ILE A CA 1
ATOM 785 C C . ILE A 1 104 ? -6.344 4.994 -0.879 1.00 97.38 104 ILE A C 1
ATOM 787 O O . ILE A 1 104 ? -5.932 4.484 -1.924 1.00 97.38 104 ILE A O 1
ATOM 791 N N . ASN A 1 105 ? -5.543 5.602 -0.002 1.00 97.81 105 ASN A N 1
ATOM 792 C CA . ASN A 1 105 ? -4.135 5.869 -0.274 1.00 97.81 105 ASN A CA 1
ATOM 793 C C . ASN A 1 105 ? -3.321 4.572 -0.369 1.00 97.81 105 ASN A C 1
ATOM 795 O O . ASN A 1 105 ? -2.502 4.415 -1.273 1.00 97.81 105 ASN A O 1
ATOM 799 N N . ALA A 1 106 ? -3.555 3.608 0.528 1.00 98.06 106 ALA A N 1
ATOM 800 C CA . ALA A 1 106 ? -2.848 2.331 0.491 1.00 98.06 106 ALA A CA 1
ATOM 801 C C . ALA A 1 106 ? -3.127 1.559 -0.803 1.00 98.06 106 ALA A C 1
ATOM 803 O O . ALA A 1 106 ? -2.218 1.007 -1.421 1.00 98.06 106 ALA A O 1
ATOM 804 N N . LEU A 1 107 ? -4.379 1.519 -1.251 1.00 98.00 107 LEU A N 1
ATOM 805 C CA . LEU A 1 107 ? -4.727 0.823 -2.485 1.00 98.00 107 LEU A CA 1
ATOM 806 C C . LEU A 1 107 ? -4.115 1.494 -3.721 1.00 98.00 107 LEU A C 1
ATOM 808 O O . LEU A 1 107 ? -3.701 0.800 -4.649 1.00 98.00 107 LEU A O 1
ATOM 812 N N . GLU A 1 108 ? -4.044 2.822 -3.730 1.00 97.38 108 GLU A N 1
ATOM 813 C CA . GLU A 1 108 ? -3.408 3.580 -4.805 1.00 97.38 108 GLU A CA 1
ATOM 814 C C . GLU A 1 108 ? -1.892 3.350 -4.838 1.00 97.38 108 GLU A C 1
ATOM 816 O O . GLU A 1 108 ? -1.357 2.922 -5.862 1.00 97.38 108 GLU A O 1
ATOM 821 N N . PHE A 1 109 ? -1.208 3.519 -3.702 1.00 98.12 109 PHE A N 1
ATOM 822 C CA . PHE A 1 109 ? 0.236 3.302 -3.616 1.00 98.12 109 PHE A CA 1
ATOM 823 C C . PHE A 1 109 ? 0.641 1.847 -3.857 1.00 98.12 109 PHE A C 1
ATOM 825 O O . PHE A 1 109 ? 1.688 1.607 -4.454 1.00 98.12 109 PHE A O 1
ATOM 832 N N . SER A 1 110 ? -0.158 0.866 -3.428 1.00 98.12 110 SER A N 1
ATOM 833 C CA . SER A 1 110 ? 0.128 -0.547 -3.717 1.00 98.12 110 SER A CA 1
ATOM 834 C C . SER A 1 110 ? 0.002 -0.871 -5.204 1.00 98.12 110 SER A C 1
ATOM 836 O O . SER A 1 110 ? 0.872 -1.561 -5.741 1.00 98.12 110 SER A O 1
ATOM 838 N N . ALA A 1 111 ? -1.027 -0.347 -5.879 1.00 98.19 111 ALA A N 1
ATOM 839 C CA . ALA A 1 111 ? -1.186 -0.507 -7.322 1.00 98.19 111 ALA A CA 1
ATOM 840 C C . ALA A 1 111 ? -0.027 0.141 -8.087 1.00 98.19 111 ALA A C 1
ATOM 842 O O . ALA A 1 111 ? 0.572 -0.505 -8.946 1.00 98.19 111 ALA A O 1
ATOM 843 N N . ASP A 1 112 ? 0.354 1.362 -7.710 1.00 97.94 112 ASP A N 1
ATOM 844 C CA . ASP A 1 112 ? 1.484 2.071 -8.314 1.00 97.94 112 ASP A CA 1
ATOM 845 C C . ASP A 1 112 ? 2.819 1.343 -8.059 1.00 97.94 112 ASP A C 1
ATOM 847 O O . ASP A 1 112 ? 3.613 1.125 -8.973 1.00 97.94 112 ASP A O 1
ATOM 851 N N . ALA A 1 113 ? 3.053 0.856 -6.835 1.00 98.31 113 ALA A N 1
ATOM 852 C CA . ALA A 1 113 ? 4.252 0.090 -6.500 1.00 98.31 113 ALA A CA 1
ATOM 853 C C . ALA A 1 113 ? 4.393 -1.176 -7.361 1.00 98.31 113 ALA A C 1
ATOM 855 O O . ALA A 1 113 ? 5.477 -1.451 -7.886 1.00 98.31 113 ALA A O 1
ATOM 856 N N . ILE A 1 114 ? 3.310 -1.943 -7.521 1.00 98.38 114 ILE A N 1
ATOM 857 C CA . ILE A 1 114 ? 3.290 -3.165 -8.337 1.00 98.38 114 ILE A CA 1
ATOM 858 C C . ILE A 1 114 ? 3.487 -2.825 -9.817 1.00 98.38 114 ILE A C 1
ATOM 860 O O . ILE A 1 114 ? 4.310 -3.462 -10.481 1.00 98.38 114 ILE A O 1
ATOM 864 N N . ALA A 1 115 ? 2.806 -1.792 -10.314 1.00 98.12 115 ALA A N 1
ATOM 865 C CA . ALA A 1 115 ? 2.907 -1.345 -11.697 1.00 98.12 115 ALA A CA 1
ATOM 866 C C . ALA A 1 115 ? 4.323 -0.870 -12.049 1.00 98.12 115 ALA A C 1
ATOM 868 O O . ALA A 1 115 ? 4.940 -1.393 -12.982 1.00 98.12 115 ALA A O 1
ATOM 869 N N . LYS A 1 116 ? 4.915 0.025 -11.244 1.00 97.56 116 LYS A N 1
ATOM 870 C CA . LYS A 1 116 ? 6.303 0.468 -11.456 1.00 97.56 116 LYS A CA 1
ATOM 871 C C . LYS A 1 116 ? 7.297 -0.675 -11.320 1.00 97.56 116 LYS A C 1
ATOM 873 O O . LYS A 1 116 ? 8.302 -0.694 -12.026 1.00 97.56 116 LYS A O 1
ATOM 878 N N . LYS A 1 117 ? 7.060 -1.634 -10.418 1.00 97.50 117 LYS A N 1
ATOM 879 C CA . LYS A 1 117 ? 7.932 -2.810 -10.287 1.00 97.50 117 LYS A CA 1
ATOM 880 C C . LYS A 1 117 ? 7.896 -3.679 -11.542 1.00 97.50 117 LYS A C 1
ATOM 882 O O . LYS A 1 117 ? 8.953 -4.153 -11.954 1.00 97.50 117 LYS A O 1
ATOM 887 N N . ALA A 1 118 ? 6.719 -3.878 -12.133 1.00 97.06 118 ALA A N 1
ATOM 888 C CA . ALA A 1 118 ? 6.561 -4.622 -13.378 1.00 97.06 118 ALA A CA 1
ATOM 889 C C . ALA A 1 118 ? 7.241 -3.905 -14.555 1.00 97.06 118 ALA A C 1
ATOM 891 O O . ALA A 1 118 ? 7.962 -4.537 -15.326 1.00 97.06 118 ALA A O 1
ATOM 892 N N . ALA A 1 119 ? 7.083 -2.582 -14.641 1.00 96.81 119 ALA A N 1
ATOM 893 C CA . ALA A 1 119 ? 7.664 -1.760 -15.700 1.00 96.81 119 ALA A CA 1
ATOM 894 C C . ALA A 1 119 ? 9.170 -1.473 -15.524 1.00 96.81 119 ALA A C 1
ATOM 896 O O . ALA A 1 119 ? 9.812 -1.000 -16.453 1.00 96.81 119 ALA A O 1
ATOM 897 N N . TYR A 1 120 ? 9.767 -1.787 -14.366 1.00 92.19 120 TYR A N 1
ATOM 898 C CA . TYR A 1 120 ? 11.149 -1.409 -14.026 1.00 92.19 120 TYR A CA 1
ATOM 899 C C . TYR A 1 120 ? 12.211 -1.884 -15.033 1.00 92.19 120 TYR A C 1
ATOM 901 O O . TYR A 1 120 ? 13.223 -1.216 -15.214 1.00 92.19 120 TYR A O 1
ATOM 909 N N . ASN A 1 121 ? 11.986 -3.036 -15.670 1.00 89.38 121 ASN A N 1
ATOM 910 C CA . ASN A 1 121 ? 12.891 -3.606 -16.675 1.00 89.38 121 ASN A CA 1
ATOM 911 C C . ASN A 1 121 ? 12.341 -3.493 -18.109 1.00 89.38 121 ASN A C 1
ATOM 913 O O . ASN A 1 121 ? 12.899 -4.107 -19.018 1.00 89.38 121 ASN A O 1
ATOM 917 N N . ALA A 1 122 ? 11.224 -2.789 -18.307 1.00 93.81 122 ALA A N 1
ATOM 918 C CA . ALA A 1 122 ? 10.676 -2.547 -19.634 1.00 93.81 122 ALA A CA 1
ATOM 919 C C . ALA A 1 122 ? 11.560 -1.551 -20.397 1.00 93.81 122 ALA A C 1
ATOM 921 O O . ALA A 1 122 ? 12.269 -0.740 -19.799 1.00 93.81 122 ALA A O 1
ATOM 922 N N . THR A 1 123 ? 11.518 -1.607 -21.727 1.00 94.75 123 THR A N 1
ATOM 923 C CA . THR A 1 123 ? 12.115 -0.547 -22.548 1.00 94.75 123 THR A CA 1
ATOM 924 C C . THR A 1 123 ? 11.305 0.743 -22.411 1.00 94.75 123 THR A C 1
ATOM 926 O O . THR A 1 123 ? 10.109 0.687 -22.127 1.00 94.75 123 THR A O 1
ATOM 929 N N . ASP A 1 124 ? 11.913 1.899 -22.689 1.00 92.06 124 ASP A N 1
ATOM 930 C CA . ASP A 1 124 ? 11.215 3.197 -22.649 1.00 92.06 124 ASP A CA 1
ATOM 931 C C . ASP A 1 124 ? 9.931 3.200 -23.498 1.00 92.06 124 ASP A C 1
ATOM 933 O O . ASP A 1 124 ? 8.922 3.776 -23.112 1.00 92.06 124 ASP A O 1
ATOM 937 N N . THR A 1 125 ? 9.934 2.502 -24.640 1.00 95.19 125 THR A N 1
ATOM 938 C CA . THR A 1 125 ? 8.767 2.392 -25.532 1.00 95.19 125 THR A CA 1
ATOM 939 C C . THR A 1 125 ? 7.668 1.463 -25.018 1.00 95.19 125 THR A C 1
ATOM 941 O O . THR A 1 125 ? 6.542 1.515 -25.506 1.00 95.19 125 THR A O 1
ATOM 944 N N . GLU A 1 126 ? 7.987 0.576 -24.077 1.00 96.25 126 GLU A N 1
ATOM 945 C CA . GLU A 1 126 ? 7.049 -0.390 -23.496 1.00 96.25 126 GLU A CA 1
ATOM 946 C C . GLU A 1 126 ? 6.604 -0.005 -22.085 1.00 96.25 126 GLU A C 1
ATOM 948 O O . GLU A 1 126 ? 5.611 -0.559 -21.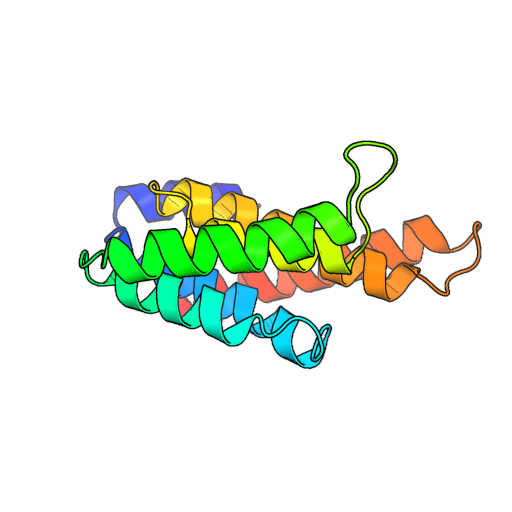612 1.00 96.25 126 GLU A O 1
ATOM 953 N N . TYR A 1 127 ? 7.322 0.914 -21.429 1.00 96.56 127 TYR A N 1
ATOM 954 C CA . TYR A 1 127 ? 7.136 1.275 -20.026 1.00 96.56 127 TYR A CA 1
ATOM 955 C C . TYR A 1 127 ? 5.678 1.597 -19.705 1.00 96.56 127 TYR A C 1
ATOM 957 O O . TYR A 1 127 ? 5.084 0.902 -18.881 1.00 96.56 127 TYR A O 1
ATOM 965 N N . ASP A 1 128 ? 5.094 2.577 -20.401 1.00 97.19 128 ASP A N 1
ATOM 966 C CA . ASP A 1 128 ? 3.730 3.051 -20.137 1.00 97.19 128 ASP A CA 1
ATOM 967 C C . ASP A 1 128 ? 2.710 1.918 -20.276 1.00 97.19 128 ASP A C 1
ATOM 969 O O . ASP A 1 128 ? 1.862 1.720 -19.413 1.00 97.19 128 ASP A O 1
ATOM 973 N N . ARG A 1 129 ? 2.851 1.084 -21.314 1.00 98.06 129 ARG A N 1
ATOM 974 C CA . ARG A 1 129 ? 1.955 -0.058 -21.533 1.00 98.06 129 ARG A CA 1
ATOM 975 C C . ARG A 1 129 ? 2.075 -1.097 -20.417 1.00 98.06 129 ARG A C 1
ATOM 977 O O . ARG A 1 129 ? 1.062 -1.574 -19.917 1.00 98.06 129 ARG A O 1
ATOM 984 N N . VAL A 1 130 ? 3.300 -1.482 -20.046 1.00 98.19 130 VAL A N 1
ATOM 985 C CA . VAL A 1 130 ? 3.535 -2.480 -18.986 1.00 98.19 130 VAL A CA 1
ATOM 986 C C . VAL A 1 130 ? 3.046 -1.957 -17.637 1.00 98.19 130 VAL A C 1
ATOM 988 O O . VAL A 1 130 ? 2.472 -2.721 -16.860 1.00 98.19 130 VAL A O 1
ATOM 991 N N . TYR A 1 131 ? 3.261 -0.669 -17.374 1.00 98.19 131 TYR A N 1
ATOM 992 C CA . TYR A 1 131 ? 2.764 0.011 -16.190 1.00 98.19 131 TYR A CA 1
ATOM 993 C C . TYR A 1 131 ? 1.232 -0.020 -16.147 1.00 98.19 131 TYR A C 1
ATOM 995 O O . TYR A 1 131 ? 0.672 -0.545 -15.186 1.00 98.19 131 TYR A O 1
ATOM 1003 N N . ASP A 1 132 ? 0.559 0.460 -17.195 1.00 98.12 132 ASP A N 1
ATOM 1004 C CA . ASP A 1 132 ? -0.902 0.563 -17.249 1.00 98.12 132 ASP A CA 1
ATOM 1005 C C . ASP A 1 132 ? -1.578 -0.810 -17.135 1.00 98.12 132 ASP A C 1
ATOM 1007 O O . ASP A 1 132 ? -2.530 -0.974 -16.366 1.00 98.12 132 ASP A O 1
ATOM 1011 N N . ASP A 1 133 ? -1.050 -1.820 -17.838 1.00 98.25 133 ASP A N 1
ATOM 1012 C CA . ASP A 1 133 ? -1.549 -3.198 -17.780 1.00 98.25 133 ASP A CA 1
ATOM 1013 C C . ASP A 1 133 ? -1.444 -3.762 -16.348 1.00 98.25 133 ASP A C 1
ATOM 1015 O O . ASP A 1 133 ? -2.395 -4.351 -15.822 1.00 98.25 133 ASP A O 1
ATOM 1019 N N . ALA A 1 134 ? -0.297 -3.566 -15.687 1.00 98.12 134 ALA A N 1
ATOM 1020 C CA . ALA A 1 134 ? -0.063 -4.041 -14.325 1.00 98.12 134 ALA A CA 1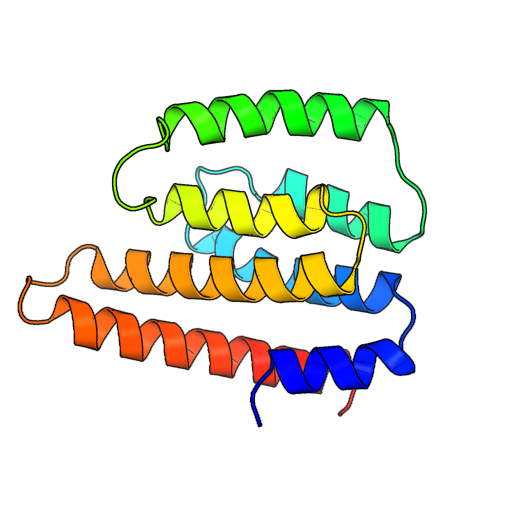
ATOM 1021 C C . ALA A 1 134 ? -0.882 -3.264 -13.282 1.00 98.12 134 ALA A C 1
ATOM 1023 O O . ALA A 1 134 ? -1.422 -3.872 -12.352 1.00 98.12 134 ALA A O 1
ATOM 1024 N N . TYR A 1 135 ? -1.022 -1.947 -13.449 1.00 97.94 135 TYR A N 1
ATOM 1025 C CA . TYR A 1 135 ? -1.854 -1.105 -12.595 1.00 97.94 135 TYR A CA 1
ATOM 1026 C C . TYR A 1 135 ? -3.316 -1.548 -12.682 1.00 97.94 135 TYR A C 1
ATOM 1028 O O . TYR A 1 135 ? -3.939 -1.850 -11.663 1.00 97.94 135 TYR A O 1
ATOM 1036 N N . ALA A 1 136 ? -3.859 -1.678 -13.897 1.00 97.50 136 ALA A N 1
ATOM 1037 C CA . ALA A 1 136 ? -5.230 -2.126 -14.119 1.00 97.50 136 ALA A CA 1
ATOM 1038 C C . ALA A 1 136 ? -5.481 -3.533 -13.552 1.00 97.50 136 ALA A C 1
ATOM 1040 O O . ALA A 1 136 ? -6.521 -3.771 -12.927 1.00 97.50 136 ALA A O 1
ATOM 1041 N N . LEU A 1 137 ? -4.521 -4.452 -13.715 1.00 97.81 137 LEU A N 1
ATOM 1042 C CA . LEU A 1 137 ? -4.596 -5.796 -13.146 1.00 97.81 137 LEU A CA 1
ATOM 1043 C C . LEU A 1 137 ? -4.680 -5.760 -11.614 1.00 97.81 137 LEU A C 1
ATOM 1045 O O . LEU A 1 137 ? -5.528 -6.443 -11.033 1.00 97.81 137 LEU A O 1
ATOM 1049 N N . GLU A 1 138 ? -3.846 -4.953 -10.956 1.00 97.94 138 GLU A N 1
ATOM 1050 C CA . GLU A 1 138 ? -3.875 -4.829 -9.498 1.00 97.94 138 GLU A CA 1
ATOM 1051 C C . GLU A 1 138 ? -5.169 -4.168 -9.011 1.00 97.94 138 GLU A C 1
ATOM 1053 O O . GLU A 1 138 ? -5.799 -4.674 -8.082 1.00 97.94 138 GLU A O 1
ATOM 1058 N N . ARG A 1 139 ? -5.656 -3.114 -9.680 1.00 97.12 139 ARG A N 1
ATOM 1059 C CA . ARG A 1 139 ? -6.959 -2.501 -9.355 1.00 97.12 139 ARG A CA 1
ATOM 1060 C C . ARG A 1 139 ? -8.111 -3.497 -9.502 1.00 97.12 139 ARG A C 1
ATOM 1062 O O . ARG A 1 139 ? -9.016 -3.527 -8.664 1.00 97.12 139 ARG A O 1
ATOM 1069 N N . GLY A 1 140 ? -8.061 -4.362 -10.517 1.00 96.44 140 GLY A N 1
ATOM 1070 C CA . GLY A 1 140 ? -8.999 -5.473 -10.683 1.00 96.44 140 GLY A CA 1
ATOM 1071 C C . GLY A 1 140 ? -8.920 -6.492 -9.539 1.00 96.44 140 GLY A C 1
ATOM 1072 O O . GLY A 1 140 ? -9.952 -6.912 -9.010 1.00 96.44 140 GLY A O 1
ATOM 1073 N N . ALA A 1 141 ? -7.709 -6.849 -9.101 1.00 96.56 141 ALA A N 1
ATOM 1074 C CA . ALA A 1 141 ? -7.500 -7.747 -7.967 1.00 96.56 141 ALA A CA 1
ATOM 1075 C C . ALA A 1 141 ? -8.048 -7.158 -6.657 1.00 96.56 141 ALA A C 1
ATOM 1077 O O . ALA A 1 141 ? -8.791 -7.845 -5.950 1.00 96.56 141 ALA A O 1
ATOM 1078 N N . GLN A 1 142 ? -7.754 -5.886 -6.373 1.00 96.88 142 GLN A N 1
ATOM 1079 C CA . GLN A 1 142 ? -8.272 -5.156 -5.212 1.00 96.88 142 GLN A CA 1
ATOM 1080 C C . GLN A 1 142 ? -9.804 -5.076 -5.239 1.00 96.88 142 GLN A C 1
ATOM 1082 O O . GLN A 1 142 ? -10.453 -5.283 -4.213 1.00 96.88 142 GLN A O 1
ATOM 1087 N N . SER A 1 143 ? -10.406 -4.848 -6.412 1.00 95.50 143 SER A N 1
ATOM 1088 C CA . SER A 1 143 ? -11.868 -4.852 -6.569 1.00 95.50 143 SER A CA 1
ATOM 1089 C C . SER A 1 143 ? -12.453 -6.227 -6.254 1.00 95.50 143 SER A C 1
ATOM 1091 O O . SER A 1 143 ? -13.379 -6.334 -5.450 1.00 95.50 143 SER A O 1
ATOM 1093 N N . GLY A 1 144 ? -11.859 -7.298 -6.783 1.00 95.19 144 GLY A N 1
ATOM 1094 C CA . GLY A 1 144 ? -12.258 -8.662 -6.439 1.00 95.19 144 GLY A CA 1
ATOM 1095 C C . GLY A 1 144 ? -12.096 -8.978 -4.947 1.00 95.19 144 GLY A C 1
ATOM 1096 O O . GLY A 1 144 ? -12.912 -9.705 -4.381 1.00 95.19 144 GLY A O 1
ATOM 1097 N N . MET A 1 145 ? -11.066 -8.435 -4.291 1.00 95.75 145 MET A N 1
ATOM 1098 C CA . MET A 1 145 ? -10.889 -8.552 -2.841 1.00 95.75 145 MET A CA 1
ATOM 1099 C C . MET A 1 145 ? -11.982 -7.812 -2.075 1.00 95.75 145 MET A C 1
ATOM 1101 O O . MET A 1 145 ? -12.512 -8.383 -1.129 1.00 95.75 145 MET A O 1
ATOM 1105 N N . LEU A 1 146 ? -12.362 -6.603 -2.500 1.00 95.31 146 LEU A N 1
ATOM 1106 C CA . LEU A 1 146 ? -13.426 -5.818 -1.867 1.00 95.31 146 LEU A CA 1
ATOM 1107 C C . LEU A 1 146 ? -14.745 -6.601 -1.846 1.00 95.31 146 LEU A C 1
ATOM 1109 O O . LEU A 1 146 ? -15.345 -6.771 -0.785 1.00 95.31 146 LEU A O 1
ATOM 1113 N N . HIS A 1 147 ? -15.140 -7.137 -3.004 1.00 92.56 147 HIS A N 1
ATOM 1114 C CA . HIS A 1 147 ? -16.344 -7.958 -3.154 1.00 92.56 147 HIS A CA 1
ATOM 1115 C C . HIS A 1 147 ? -16.315 -9.181 -2.226 1.00 92.56 147 HIS A C 1
ATOM 1117 O O . HIS A 1 147 ? -17.264 -9.432 -1.485 1.00 92.56 147 HIS A O 1
ATOM 1123 N N . ARG A 1 148 ? -15.190 -9.909 -2.173 1.00 93.69 148 ARG A N 1
ATOM 1124 C CA . ARG A 1 148 ? -15.040 -11.068 -1.272 1.00 93.69 148 ARG A CA 1
ATOM 1125 C C . ARG A 1 148 ? -15.053 -10.687 0.210 1.00 93.69 148 ARG A C 1
ATOM 1127 O O . ARG A 1 148 ? -15.596 -11.434 1.016 1.00 93.69 148 ARG A O 1
ATOM 1134 N N . PHE A 1 149 ? -14.441 -9.563 0.571 1.00 94.38 149 PHE A N 1
ATOM 1135 C CA . PHE A 1 149 ? -14.262 -9.150 1.963 1.00 94.38 149 PHE A CA 1
ATOM 1136 C C . PHE A 1 149 ? -15.552 -8.591 2.580 1.00 94.38 149 PHE A C 1
ATOM 1138 O O . PHE A 1 149 ? -15.848 -8.838 3.754 1.00 94.38 149 PHE A O 1
ATOM 1145 N N . PHE A 1 150 ? -16.324 -7.835 1.795 1.00 93.00 150 PHE A N 1
ATOM 1146 C CA . PHE A 1 150 ? -17.556 -7.184 2.249 1.00 93.00 150 PHE A CA 1
ATOM 1147 C C . PHE A 1 150 ? -18.840 -7.883 1.788 1.00 93.00 150 PHE A C 1
ATOM 1149 O O . PHE A 1 150 ? -19.906 -7.549 2.294 1.00 93.00 150 PHE A O 1
ATOM 1156 N N . GLY A 1 151 ? -18.754 -8.876 0.897 1.00 85.62 151 GLY A N 1
ATOM 1157 C CA . GLY A 1 151 ? -19.924 -9.597 0.383 1.00 85.62 151 GLY A CA 1
ATOM 1158 C C . GLY A 1 151 ? -20.826 -8.732 -0.501 1.00 85.62 151 GLY A C 1
ATOM 1159 O O . GLY A 1 151 ? -22.036 -8.952 -0.528 1.00 85.62 151 GLY A O 1
ATOM 1160 N N . VAL A 1 152 ? -20.239 -7.734 -1.165 1.00 74.19 152 VAL A N 1
ATOM 1161 C CA . VAL A 1 152 ? -20.909 -6.826 -2.111 1.00 74.19 152 VAL A CA 1
ATOM 1162 C C . VAL A 1 152 ? -20.636 -7.201 -3.551 1.00 74.19 152 VAL A C 1
ATOM 1164 O O . VAL A 1 152 ? -19.730 -8.032 -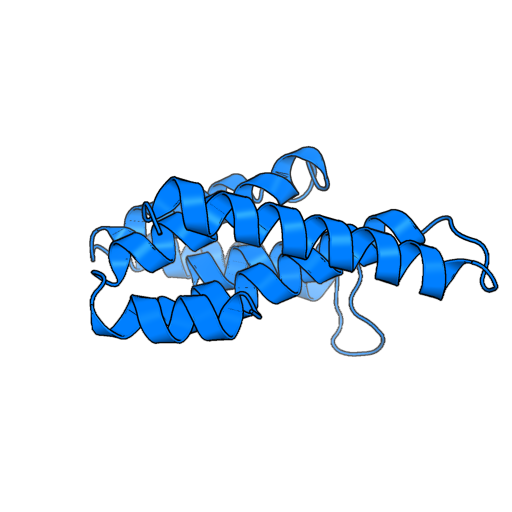3.776 1.00 74.19 152 VAL A O 1
#

pLDDT: mean 94.12, std 5.44, range [59.03, 98.38]

Sequence (152 aa):
MDINTSLSKLADSTPEGRIRLFACDCCSRLIPVFPDLDLEKLILFGQNRSSGKTDQDSLLSLRNHFGKIYNSLYPGYGDPSPKTLALSSAGEVAFTDSSLDAAINALEFSADAIAKKAAYNATDTEYDRVYDDAYALERGAQSGMLHRFFGV

Secondary structure (DSSP, 8-state):
--HHHHHHHHHTTS-HHHHHHHHHHHHHTTTTT-TTS-HHHHHHHHHHHTTT---HHHHHHHHHHHHHHHHHH--SSSPPPHHHHHHHHHHHHHH-SSHHHHHHHHHHHHHHHHHHHHHTTS-TTTHHHHHHHHHHHHHHHHHHHHHHHHT-

Organism: NCBI:txid2605989

Radius of gyration: 15.34 Å; chains: 1; bounding box: 39×26×48 Å

Foldseek 3Di:
DFVLVVLVVVVVPDQLLLLLLLLLVLLVVCCVVCVPLPLVLLSVLLNVCSVVDHDPVSLVVCCVVLVVVLCVQPVPDDDRALSNLSSQLSCLSRPPPGSSRSSVSNLQSSLQSQLRSQLVPPDPVCNVVSSVVSSVVSSVVSSVSVCVSVVD